Protein AF-A0A2L0PQ71-F1 (afdb_monomer_lite)

Radius of gyration: 24.77 Å; chains: 1; bounding box: 60×59×56 Å

Secondary structure (DSSP, 8-state):
----HHHHHHHHHHHTT--HHHHHHHTT--HHHHHHHHHHHHH-HHHHHHHHHHHHHHHHHT-------S-----HHHHHHHHS-----TT--TTTTS-TTSHHHHHHHHHH-TTS-HHHHHHHHHHHHHHHS--TTSS-TTHHHHHHHHHHHHHH-HHHHHHHHHTT-

pLDDT: mean 73.12, std 18.39, range [34.84, 95.75]

Sequence (169 aa):
MEINEKHHIFAKAKAGGASSKDAALAAGYTESSARQQGSRLALHAEIKALIEHYQQQKVVAQSPSKILPPPTGHDIDAVQQRFDDEGGVSGSSPLDDINATDPLDWLLGVMLCKGLDEGMRVDAAKAALPYKHAKLGAQGKKEGKEELAKQISRQGGLSERMKALKQIK

Structure (mmCIF, N/CA/C/O backbone):
data_AF-A0A2L0PQ71-F1
#
_entry.id   AF-A0A2L0PQ71-F1
#
loop_
_atom_site.group_PDB
_atom_site.id
_atom_site.type_symbol
_atom_site.label_atom_id
_atom_site.label_alt_id
_atom_site.label_comp_id
_atom_site.label_asym_id
_atom_site.label_entity_id
_atom_site.label_seq_id
_atom_site.pdbx_PDB_ins_code
_atom_site.Cartn_x
_atom_site.Cartn_y
_atom_site.Cartn_z
_atom_site.occupancy
_atom_site.B_iso_or_equiv
_atom_site.auth_seq_id
_atom_site.auth_comp_id
_atom_site.auth_asym_id
_atom_site.auth_atom_id
_atom_site.pdbx_PDB_model_num
ATOM 1 N N . MET A 1 1 ? -18.125 18.996 -10.062 1.00 59.88 1 MET A N 1
ATOM 2 C CA . MET A 1 1 ? -17.076 20.045 -10.138 1.00 59.88 1 MET A CA 1
ATOM 3 C C . MET A 1 1 ? -15.994 19.459 -11.025 1.00 59.88 1 MET A C 1
ATOM 5 O O . MET A 1 1 ? -15.890 18.245 -11.081 1.00 59.88 1 MET A O 1
ATOM 9 N N . GLU A 1 2 ? -15.221 20.246 -11.764 1.00 77.00 2 GLU A N 1
ATOM 10 C CA . GLU A 1 2 ? -14.126 19.629 -12.519 1.00 77.00 2 GLU A CA 1
ATOM 11 C C . GLU A 1 2 ? -12.990 19.256 -11.556 1.00 77.00 2 GLU A C 1
ATOM 13 O O . GLU A 1 2 ? -12.580 20.073 -10.724 1.00 77.00 2 GLU A O 1
ATOM 18 N N . ILE A 1 3 ? -12.531 18.002 -11.606 1.00 84.06 3 ILE A N 1
ATOM 19 C CA . ILE A 1 3 ? -11.440 17.525 -10.752 1.00 84.06 3 ILE A CA 1
ATOM 20 C C . ILE A 1 3 ? -10.152 18.202 -11.229 1.00 84.06 3 ILE A C 1
ATOM 22 O O . ILE A 1 3 ? -9.699 17.980 -12.345 1.00 84.06 3 ILE A O 1
ATOM 26 N N . ASN A 1 4 ? -9.567 19.038 -10.373 1.00 91.62 4 ASN A N 1
ATOM 27 C CA . ASN A 1 4 ? -8.325 19.754 -10.641 1.00 91.62 4 ASN A CA 1
ATOM 28 C C . ASN A 1 4 ? -7.154 19.156 -9.846 1.00 91.62 4 ASN A C 1
ATOM 30 O O . ASN A 1 4 ? -7.331 18.361 -8.920 1.00 91.62 4 ASN A O 1
ATOM 34 N N . GLU A 1 5 ? -5.939 19.592 -10.173 1.00 90.81 5 GLU A N 1
ATOM 35 C CA . GLU A 1 5 ? -4.705 19.139 -9.522 1.00 90.81 5 GLU A CA 1
ATOM 36 C C . GLU A 1 5 ? -4.727 19.339 -7.994 1.00 90.81 5 GLU A C 1
ATOM 38 O O . GLU A 1 5 ? -4.304 18.469 -7.230 1.00 90.81 5 GLU A O 1
ATOM 43 N N . LYS A 1 6 ? -5.322 20.440 -7.517 1.00 92.06 6 LYS A N 1
ATOM 44 C CA . LYS A 1 6 ? -5.458 20.724 -6.079 1.00 92.06 6 LYS A CA 1
ATOM 45 C C . LYS A 1 6 ? -6.351 19.701 -5.373 1.00 92.06 6 LYS A C 1
ATOM 47 O O . LYS A 1 6 ? -6.061 19.323 -4.238 1.00 92.06 6 LYS A O 1
ATOM 52 N N . HIS A 1 7 ? -7.409 19.218 -6.026 1.00 92.94 7 HIS A N 1
ATOM 53 C CA . HIS A 1 7 ? -8.270 18.156 -5.501 1.00 92.94 7 HIS A CA 1
ATOM 54 C C . HIS A 1 7 ? -7.533 16.819 -5.414 1.00 92.94 7 HIS A C 1
ATOM 56 O O . HIS A 1 7 ? -7.688 16.123 -4.410 1.00 92.94 7 HIS A O 1
ATOM 62 N N . HIS A 1 8 ? -6.674 16.499 -6.387 1.00 92.94 8 HIS A N 1
ATOM 63 C CA . HIS A 1 8 ? -5.803 15.321 -6.320 1.00 92.94 8 HIS A CA 1
ATOM 64 C C . HIS A 1 8 ? -4.820 15.393 -5.149 1.00 92.94 8 HIS A C 1
ATOM 66 O O . HIS A 1 8 ? -4.723 14.440 -4.375 1.00 92.94 8 HIS A O 1
ATOM 72 N N . ILE A 1 9 ? -4.141 16.528 -4.959 1.00 94.62 9 ILE A N 1
ATOM 73 C CA . ILE A 1 9 ? -3.195 16.715 -3.847 1.00 94.62 9 ILE A CA 1
ATOM 74 C C . ILE A 1 9 ? -3.918 16.634 -2.496 1.00 94.62 9 ILE A C 1
ATOM 76 O O . ILE A 1 9 ? -3.469 15.923 -1.593 1.00 94.62 9 ILE A O 1
ATOM 80 N N . PHE A 1 10 ? -5.072 17.296 -2.371 1.00 94.81 10 PHE A N 1
ATOM 81 C CA . PHE A 1 10 ? -5.907 17.231 -1.172 1.00 94.81 10 PHE A CA 1
ATOM 82 C C . PHE A 1 10 ? -6.339 15.792 -0.865 1.00 94.81 10 PHE A C 1
ATOM 84 O O . PHE A 1 10 ? -6.217 15.335 0.274 1.00 94.81 10 PHE A O 1
ATOM 91 N N . ALA A 1 11 ? -6.814 15.063 -1.878 1.00 94.44 11 ALA A N 1
ATOM 92 C CA . ALA A 1 11 ? -7.271 13.689 -1.729 1.00 94.44 11 ALA A CA 1
ATOM 93 C C . ALA A 1 11 ? -6.125 12.735 -1.359 1.00 94.44 11 ALA A C 1
ATOM 95 O O . ALA A 1 11 ? -6.287 11.921 -0.450 1.00 94.44 11 ALA A O 1
ATOM 96 N N . LYS A 1 12 ? -4.946 12.887 -1.976 1.00 93.44 12 LYS A N 1
ATOM 97 C CA . LYS A 1 12 ? -3.731 12.126 -1.643 1.00 93.44 12 LYS A CA 1
ATOM 98 C C . LYS A 1 12 ? -3.292 12.372 -0.198 1.00 93.44 12 LYS A C 1
ATOM 100 O O . LYS A 1 12 ? -3.037 11.420 0.537 1.00 93.44 12 LYS A O 1
ATOM 105 N N . ALA A 1 13 ? -3.270 13.631 0.244 1.00 94.12 13 ALA A N 1
ATOM 106 C CA . ALA A 1 13 ? -2.957 13.981 1.630 1.00 94.12 13 ALA A CA 1
ATOM 107 C C . ALA A 1 13 ? -3.988 13.393 2.613 1.00 94.12 13 ALA A C 1
ATOM 109 O O . ALA A 1 13 ? -3.625 12.869 3.669 1.00 94.12 13 ALA A O 1
ATOM 110 N N . LYS A 1 14 ? -5.274 13.404 2.241 1.00 94.00 14 LYS A N 1
ATOM 111 C CA . LYS A 1 14 ? -6.356 12.796 3.025 1.00 94.00 14 LYS A CA 1
ATOM 112 C C . LYS A 1 14 ? -6.265 11.277 3.118 1.00 94.00 14 LYS A C 1
ATOM 114 O O . LYS A 1 14 ? -6.431 10.738 4.209 1.00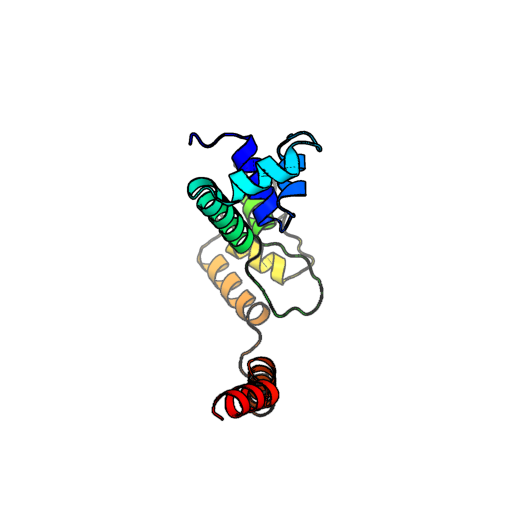 94.00 14 LYS A O 1
ATOM 119 N N . ALA A 1 15 ? -5.954 10.593 2.021 1.00 91.56 15 ALA A N 1
ATOM 120 C CA . ALA A 1 15 ? -5.662 9.159 2.019 1.00 91.56 15 ALA A CA 1
ATOM 121 C C . ALA A 1 15 ? -4.402 8.824 2.845 1.00 91.56 15 ALA A C 1
ATOM 123 O O . ALA A 1 15 ? -4.293 7.753 3.445 1.00 91.56 15 ALA A O 1
ATOM 124 N N . GLY A 1 16 ? -3.472 9.778 2.946 1.00 86.50 16 GLY A N 1
ATOM 125 C CA . GLY A 1 16 ? -2.321 9.743 3.846 1.00 86.50 16 GLY A CA 1
ATOM 126 C C . GLY A 1 16 ? -2.662 9.837 5.339 1.00 86.50 16 GLY A C 1
ATOM 127 O O . GLY A 1 16 ? -1.807 9.507 6.154 1.00 86.50 16 GLY A O 1
ATOM 128 N N . GLY A 1 17 ? -3.891 10.227 5.702 1.00 89.56 17 GLY A N 1
ATOM 129 C CA . GLY A 1 17 ? -4.327 10.424 7.089 1.00 89.56 17 GLY A CA 1
ATOM 130 C C . GLY A 1 17 ? -4.211 11.868 7.595 1.00 89.56 17 GLY A C 1
ATOM 131 O O . GLY A 1 17 ? -4.430 12.113 8.779 1.00 89.56 17 GLY A O 1
ATOM 132 N N . ALA A 1 18 ? -3.893 12.836 6.728 1.00 90.94 18 ALA A N 1
ATOM 133 C CA . ALA A 1 18 ? -3.781 14.236 7.127 1.00 90.94 18 ALA A CA 1
ATOM 134 C C . ALA A 1 18 ? -5.136 14.851 7.537 1.00 90.94 18 ALA A C 1
ATOM 136 O O . ALA A 1 18 ? -6.223 14.477 7.062 1.00 90.94 18 ALA A O 1
ATOM 137 N N . SER A 1 19 ? -5.079 15.861 8.410 1.00 93.44 19 SER A N 1
ATOM 138 C CA . SER A 1 19 ? -6.262 16.639 8.777 1.00 93.44 19 SER A CA 1
ATOM 139 C C . SER A 1 19 ? -6.793 17.422 7.568 1.00 93.44 19 SER A C 1
ATOM 141 O O . SER A 1 19 ? -6.076 17.675 6.602 1.00 93.44 19 SER A O 1
ATOM 143 N N . SER A 1 20 ? -8.070 17.822 7.580 1.00 92.38 20 SER A N 1
ATOM 144 C CA . SER A 1 20 ? -8.636 18.582 6.449 1.00 92.38 20 SER A CA 1
ATOM 145 C C . SER A 1 20 ? -7.974 19.953 6.273 1.00 92.38 20 SER A C 1
ATOM 147 O O . SER A 1 20 ? -7.925 20.448 5.152 1.00 92.38 20 SER A O 1
ATOM 149 N N . LYS A 1 21 ? -7.446 20.551 7.355 1.00 95.75 21 LYS A N 1
ATOM 150 C CA . LYS A 1 21 ? -6.673 21.802 7.286 1.00 95.75 21 LYS A CA 1
ATOM 151 C C . LYS A 1 21 ? -5.329 21.546 6.601 1.00 95.75 21 LYS A C 1
ATOM 153 O O . LYS A 1 21 ? -4.995 22.249 5.656 1.00 95.75 21 LYS A O 1
ATOM 158 N N . ASP A 1 22 ? -4.606 20.519 7.036 1.00 93.81 22 ASP A N 1
ATOM 159 C CA . ASP A 1 22 ? -3.253 20.239 6.540 1.00 93.81 22 ASP A CA 1
ATOM 160 C C . ASP A 1 22 ? -3.270 19.737 5.095 1.00 93.81 22 ASP A C 1
ATOM 162 O O . ASP A 1 22 ? -2.430 20.126 4.291 1.00 93.81 22 ASP A O 1
ATOM 166 N N . ALA A 1 23 ? -4.286 18.956 4.721 1.00 95.69 23 ALA A N 1
ATOM 167 C CA . ALA A 1 23 ? -4.497 18.548 3.336 1.00 95.69 23 ALA A CA 1
ATOM 168 C C . ALA A 1 23 ? -4.767 19.747 2.408 1.00 95.69 23 ALA A C 1
ATOM 170 O O . ALA A 1 23 ? -4.327 19.751 1.260 1.00 95.69 23 ALA A O 1
ATOM 171 N N . ALA A 1 24 ? -5.464 20.782 2.892 1.00 95.12 24 ALA A N 1
ATOM 172 C CA . ALA A 1 24 ? -5.688 22.005 2.122 1.00 95.12 24 ALA A CA 1
ATOM 173 C C . ALA A 1 24 ? -4.414 22.863 2.025 1.00 95.12 24 ALA A C 1
ATOM 175 O O . ALA A 1 24 ? -4.131 23.413 0.964 1.00 95.12 24 ALA A O 1
ATOM 176 N N . LEU A 1 25 ? -3.606 22.926 3.086 1.00 95.19 25 LEU A N 1
ATOM 177 C CA . LEU A 1 25 ? -2.287 23.565 3.035 1.00 95.19 25 LEU A CA 1
ATOM 178 C C . LEU A 1 25 ? -1.372 22.877 2.011 1.00 95.19 25 LEU A C 1
ATOM 180 O O . LEU A 1 25 ? -0.760 23.551 1.188 1.00 95.19 25 LEU A O 1
ATOM 184 N N . ALA A 1 26 ? -1.347 21.541 2.004 1.00 92.50 26 ALA A N 1
ATOM 185 C CA . ALA A 1 26 ? -0.583 20.755 1.035 1.00 92.50 26 ALA A CA 1
ATOM 186 C C . ALA A 1 26 ? -1.040 21.001 -0.414 1.00 92.50 26 ALA A C 1
ATOM 188 O O . ALA A 1 26 ? -0.217 21.038 -1.321 1.00 92.50 26 ALA A O 1
ATOM 189 N N . ALA A 1 27 ? -2.339 21.226 -0.629 1.00 93.31 27 ALA A N 1
ATOM 190 C CA . ALA A 1 27 ? -2.904 21.591 -1.930 1.00 93.31 27 ALA A CA 1
ATOM 191 C C . ALA A 1 27 ? -2.667 23.068 -2.330 1.00 93.31 27 ALA A C 1
ATOM 193 O O . ALA A 1 27 ? -3.166 23.514 -3.366 1.00 93.31 27 ALA A O 1
ATOM 194 N N . GLY A 1 28 ? -1.930 23.839 -1.521 1.00 93.25 28 GLY A N 1
ATOM 195 C CA . GLY A 1 28 ? -1.557 25.224 -1.811 1.00 93.25 28 GLY A CA 1
ATOM 196 C C . GLY A 1 28 ? -2.621 26.265 -1.453 1.00 93.25 28 GLY A C 1
ATOM 197 O O . GLY A 1 28 ? -2.586 27.379 -1.979 1.00 93.25 28 GLY A O 1
ATOM 198 N N . TYR A 1 29 ? -3.589 25.935 -0.591 1.00 92.81 29 TYR A N 1
ATOM 199 C CA . TYR A 1 29 ? -4.490 26.940 -0.020 1.00 92.81 29 TYR A CA 1
ATOM 200 C C . TYR A 1 29 ? -3.786 27.716 1.100 1.00 92.81 29 TYR A C 1
ATOM 202 O O . TYR A 1 29 ? -3.007 27.159 1.870 1.00 92.81 29 TYR A O 1
ATOM 210 N N . THR A 1 30 ? -4.080 29.011 1.213 1.00 94.50 30 THR A N 1
ATOM 211 C CA . THR A 1 30 ? -3.509 29.870 2.260 1.00 94.50 30 THR A CA 1
ATOM 212 C C . THR A 1 30 ? -3.971 29.433 3.646 1.00 94.50 30 THR A C 1
ATOM 214 O O . THR A 1 30 ? -5.087 28.939 3.808 1.00 94.50 30 THR A O 1
ATOM 217 N N . GLU A 1 31 ? -3.161 29.664 4.680 1.00 93.31 31 GLU A N 1
ATOM 218 C CA . GLU A 1 31 ? -3.492 29.194 6.029 1.00 93.31 31 GLU A CA 1
ATOM 219 C C . GLU A 1 31 ? -4.823 29.742 6.564 1.00 93.31 31 GLU A C 1
ATOM 221 O O . GLU A 1 31 ? -5.595 29.006 7.189 1.00 93.31 31 GLU A O 1
ATOM 226 N N . SER A 1 32 ? -5.128 31.004 6.257 1.00 93.00 32 SER A N 1
ATOM 227 C CA . SER A 1 32 ? -6.379 31.654 6.649 1.00 93.00 32 SER A CA 1
ATOM 228 C C . SER A 1 32 ? -7.615 31.001 6.019 1.00 93.00 32 SER A C 1
ATOM 230 O O . SER A 1 32 ? -8.673 30.960 6.645 1.00 93.00 32 SER A O 1
ATOM 232 N N . SER A 1 33 ? -7.489 30.445 4.809 1.00 91.44 33 SER A N 1
ATOM 233 C CA . SER A 1 33 ? -8.598 29.835 4.064 1.00 91.44 33 SER A CA 1
ATOM 234 C C . SER A 1 33 ? -8.630 28.304 4.139 1.00 91.44 33 SER A C 1
ATOM 236 O O . SER A 1 33 ? -9.685 27.700 3.922 1.00 91.44 33 SER A O 1
ATOM 238 N N . ALA A 1 34 ? -7.518 27.667 4.519 1.00 92.44 34 ALA A N 1
ATOM 239 C CA . ALA A 1 34 ? -7.333 26.218 4.505 1.00 92.44 34 ALA A CA 1
ATOM 240 C C . ALA A 1 34 ? -8.389 25.458 5.322 1.00 92.44 34 ALA A C 1
ATOM 242 O O . ALA A 1 34 ? -8.892 24.430 4.874 1.00 92.44 34 ALA A O 1
ATOM 243 N N . ARG A 1 35 ? -8.796 25.972 6.493 1.00 92.88 35 ARG A N 1
ATOM 244 C CA . ARG A 1 35 ? -9.850 25.331 7.307 1.00 92.88 35 ARG A CA 1
ATOM 245 C C . ARG A 1 35 ? -11.203 25.312 6.599 1.00 92.88 35 ARG A C 1
ATOM 247 O O . ARG A 1 35 ? -11.868 24.278 6.576 1.00 92.88 35 ARG A O 1
ATOM 254 N N . GLN A 1 36 ? -11.621 26.447 6.040 1.00 94.38 36 GLN A N 1
ATOM 255 C CA . GLN A 1 36 ? -12.941 26.570 5.422 1.00 94.38 36 GLN A CA 1
ATOM 256 C C . GLN A 1 36 ? -12.992 25.839 4.076 1.00 94.38 36 GLN A C 1
ATOM 258 O O . GLN A 1 36 ? -13.963 25.134 3.800 1.00 94.38 36 GLN A O 1
ATOM 263 N N . GLN A 1 37 ? -11.932 25.959 3.271 1.00 92.75 37 GLN A N 1
ATOM 264 C CA . GLN A 1 37 ? -11.808 25.244 2.002 1.00 92.75 37 GLN A CA 1
ATOM 265 C C . GLN A 1 37 ? -11.699 23.737 2.231 1.00 92.75 37 GLN A C 1
ATOM 267 O O . GLN A 1 37 ? -12.478 22.987 1.657 1.00 92.75 37 GLN A O 1
ATOM 272 N N . GLY A 1 38 ? -10.849 23.281 3.153 1.00 92.69 38 GLY A N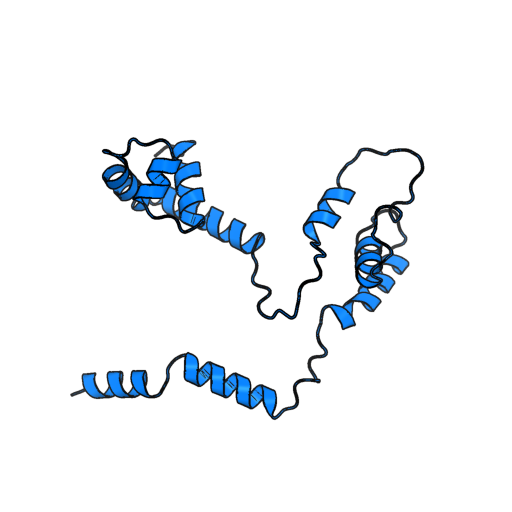 1
ATOM 273 C CA . GLY A 1 38 ? -10.725 21.858 3.476 1.00 92.69 38 GLY A CA 1
ATOM 274 C C . GLY A 1 38 ? -12.034 21.222 3.956 1.00 92.69 38 GLY A C 1
ATOM 275 O O . GLY A 1 38 ? -12.314 20.074 3.618 1.00 92.69 38 GLY A O 1
ATOM 276 N N . SER A 1 39 ? -12.867 21.964 4.696 1.00 93.38 39 SER A N 1
ATOM 277 C CA . SER A 1 39 ? -14.204 21.502 5.097 1.00 93.38 39 SER A CA 1
ATOM 278 C C . SER A 1 39 ? -15.150 21.358 3.900 1.00 93.38 39 SER A C 1
ATOM 280 O O . SER A 1 39 ? -15.787 20.319 3.741 1.00 93.38 39 SER A O 1
ATOM 282 N N . ARG A 1 40 ? -15.189 22.356 3.004 1.00 92.81 40 ARG A N 1
ATOM 283 C CA . ARG A 1 40 ? -15.993 22.301 1.770 1.00 92.81 40 ARG A CA 1
ATOM 284 C C . ARG A 1 40 ? -15.567 21.141 0.868 1.00 92.81 40 ARG A C 1
ATOM 286 O O . ARG A 1 40 ? -16.408 20.347 0.459 1.00 92.81 40 ARG A O 1
ATOM 293 N N . LEU A 1 41 ? -14.261 20.992 0.641 1.00 91.50 41 LEU A N 1
ATOM 294 C CA . LEU A 1 41 ? -13.683 19.932 -0.189 1.00 91.50 41 LEU A CA 1
ATOM 295 C C . LEU A 1 41 ? -13.987 18.531 0.346 1.00 91.50 41 LEU A C 1
ATOM 297 O O . LEU A 1 41 ? -14.313 17.637 -0.428 1.00 91.50 41 LEU A O 1
ATOM 301 N N . ALA A 1 42 ? -13.959 18.341 1.665 1.00 89.75 42 ALA A N 1
ATOM 302 C CA . ALA A 1 42 ? -14.255 17.049 2.279 1.00 89.75 42 ALA A CA 1
ATOM 303 C C . ALA A 1 42 ? -15.724 16.606 2.127 1.00 89.75 42 ALA A C 1
ATOM 305 O O . ALA A 1 42 ? -16.023 15.420 2.281 1.00 89.75 42 ALA A O 1
ATOM 306 N N . LEU A 1 43 ? -16.652 17.528 1.851 1.00 92.06 43 LEU A N 1
ATOM 307 C CA . LEU A 1 43 ? -18.075 17.214 1.706 1.00 92.06 43 LEU A CA 1
ATOM 308 C C . LEU A 1 43 ? -18.451 16.780 0.284 1.00 92.06 43 LEU A C 1
ATOM 310 O O . LEU A 1 43 ? -19.426 16.044 0.127 1.00 92.06 43 LEU A O 1
ATOM 314 N N . HIS A 1 44 ? -17.685 17.186 -0.732 1.00 92.12 44 HIS A N 1
ATOM 315 C CA . HIS A 1 44 ? -17.983 16.877 -2.130 1.00 92.12 44 HIS A CA 1
ATOM 316 C C . HIS A 1 44 ? -17.821 15.381 -2.446 1.00 92.12 44 HIS A C 1
ATOM 318 O O . HIS A 1 44 ? -16.821 14.758 -2.090 1.00 92.12 44 HIS A O 1
ATOM 324 N N . ALA A 1 45 ? -18.808 14.809 -3.145 1.00 91.81 45 ALA A N 1
ATOM 325 C CA . ALA A 1 45 ? -18.861 13.377 -3.454 1.00 91.81 45 ALA A CA 1
ATOM 326 C C . ALA A 1 45 ? -17.706 12.913 -4.360 1.00 91.81 45 ALA A C 1
ATOM 328 O O . ALA A 1 45 ? -17.091 11.888 -4.083 1.00 91.81 45 ALA A O 1
ATOM 329 N N . GLU A 1 46 ? -17.351 13.700 -5.378 1.00 91.25 46 GLU A N 1
ATOM 330 C CA . GLU A 1 46 ? -16.237 13.404 -6.294 1.00 91.25 46 GLU A CA 1
ATOM 331 C C . GLU A 1 46 ? -14.890 13.326 -5.551 1.00 91.25 46 GLU A C 1
ATOM 333 O O . GLU A 1 46 ? -14.078 12.441 -5.803 1.00 91.25 46 GLU A O 1
ATOM 338 N N . ILE A 1 47 ? -14.671 14.206 -4.567 1.00 91.94 47 ILE A N 1
ATOM 339 C CA . ILE A 1 47 ? -13.436 14.235 -3.768 1.00 91.94 47 ILE A CA 1
ATOM 340 C C . ILE A 1 47 ? -13.390 13.053 -2.796 1.00 91.94 47 ILE A C 1
ATOM 342 O O . ILE A 1 47 ? -12.323 12.480 -2.587 1.00 91.94 47 ILE A O 1
ATOM 346 N N . LYS A 1 48 ? -14.531 12.640 -2.230 1.00 93.50 48 LYS A N 1
ATOM 347 C CA . LYS A 1 48 ? -14.611 11.418 -1.412 1.00 93.50 48 LYS A CA 1
ATOM 348 C C . LYS A 1 48 ? -14.269 10.171 -2.225 1.00 93.50 48 LYS A C 1
ATOM 350 O O . LYS A 1 48 ? -13.455 9.381 -1.760 1.00 93.50 48 LYS A O 1
ATOM 355 N N . ALA A 1 49 ? -14.819 10.045 -3.434 1.00 93.06 49 ALA A N 1
ATOM 356 C CA . ALA A 1 49 ? -14.493 8.944 -4.341 1.00 93.06 49 ALA A CA 1
ATOM 357 C C . ALA A 1 49 ? -12.997 8.933 -4.698 1.00 93.06 49 ALA A C 1
ATOM 359 O O . ALA A 1 49 ? -12.359 7.884 -4.717 1.00 93.06 49 ALA A O 1
ATOM 360 N N . LEU A 1 50 ? -12.400 10.111 -4.896 1.00 91.56 50 LEU A N 1
ATOM 361 C CA . LEU A 1 50 ? -10.971 10.237 -5.163 1.00 91.56 50 LEU A CA 1
ATOM 362 C C . LEU A 1 50 ? -10.103 9.849 -3.953 1.00 91.56 50 LEU A C 1
ATOM 364 O O . LEU A 1 50 ? -9.089 9.173 -4.113 1.00 91.56 50 LEU A O 1
ATOM 368 N N . ILE A 1 51 ? -10.502 10.243 -2.738 1.00 92.50 51 ILE A N 1
ATOM 369 C CA . ILE A 1 51 ? -9.842 9.817 -1.493 1.00 92.50 51 ILE A CA 1
ATOM 370 C C . ILE A 1 51 ? -9.915 8.299 -1.355 1.00 92.50 51 ILE A C 1
ATOM 372 O O . ILE A 1 51 ? -8.909 7.682 -1.019 1.00 92.50 51 ILE A O 1
ATOM 376 N N . GLU A 1 52 ? -11.076 7.702 -1.618 1.00 91.81 52 GLU A N 1
ATOM 377 C CA . GLU A 1 52 ? -11.269 6.255 -1.559 1.00 91.81 52 GLU A CA 1
ATOM 378 C C . GLU A 1 52 ? -10.381 5.531 -2.573 1.00 91.81 52 GLU A C 1
ATOM 380 O O . GLU A 1 52 ? -9.679 4.599 -2.196 1.00 91.81 52 GLU A O 1
ATOM 385 N N . HIS A 1 53 ? -10.308 6.016 -3.812 1.00 89.19 53 HIS A N 1
ATOM 386 C CA . HIS A 1 53 ? -9.401 5.474 -4.821 1.00 89.19 53 HIS A CA 1
ATOM 387 C C . HIS A 1 53 ? -7.930 5.544 -4.377 1.00 89.19 53 HIS A C 1
ATOM 389 O O . HIS A 1 53 ? -7.215 4.548 -4.461 1.00 89.19 53 HIS A O 1
ATOM 395 N N . TYR A 1 54 ? -7.475 6.672 -3.820 1.00 89.56 54 TYR A N 1
ATOM 396 C CA . TYR A 1 54 ? -6.115 6.773 -3.276 1.00 89.56 54 TYR A CA 1
ATOM 397 C C . TYR A 1 54 ? -5.896 5.912 -2.029 1.00 89.56 54 TYR A C 1
ATOM 399 O O . TYR A 1 54 ? -4.790 5.415 -1.825 1.00 89.56 54 TYR A O 1
ATOM 407 N N . GLN A 1 55 ? -6.915 5.715 -1.191 1.00 87.06 55 GLN A N 1
ATOM 408 C CA . GLN A 1 55 ? -6.830 4.790 -0.065 1.00 87.06 55 GLN A CA 1
ATOM 409 C C . GLN A 1 55 ? -6.730 3.349 -0.551 1.00 87.06 55 GLN A C 1
ATOM 411 O O . GLN A 1 55 ? -5.856 2.639 -0.076 1.00 87.06 55 GLN A O 1
ATOM 416 N N . GLN A 1 56 ? -7.542 2.936 -1.524 1.00 80.94 56 GLN A N 1
ATOM 417 C CA . GLN A 1 56 ? -7.487 1.605 -2.129 1.00 80.94 56 GLN A CA 1
ATOM 418 C C . GLN A 1 56 ? -6.146 1.364 -2.825 1.00 80.94 56 GLN A C 1
ATOM 420 O O . GLN A 1 56 ? -5.532 0.333 -2.584 1.00 80.94 56 GLN A O 1
ATOM 425 N N . GLN A 1 57 ? -5.624 2.331 -3.587 1.00 76.06 57 GLN A N 1
ATOM 426 C CA . GLN A 1 57 ? -4.267 2.252 -4.144 1.00 76.06 57 GLN A CA 1
ATOM 427 C C . GLN A 1 57 ? -3.202 2.152 -3.052 1.00 76.06 57 GLN A C 1
ATOM 429 O O . GLN A 1 57 ? -2.269 1.363 -3.172 1.00 76.06 57 GLN A O 1
ATOM 434 N N . LYS A 1 58 ? -3.352 2.903 -1.954 1.00 69.81 58 LYS A N 1
ATOM 435 C CA . LYS A 1 58 ? -2.475 2.771 -0.791 1.00 69.81 58 LYS A CA 1
ATOM 436 C C . LYS A 1 58 ? -2.626 1.403 -0.134 1.00 69.81 58 LYS A C 1
ATOM 438 O O . LYS A 1 58 ? -1.630 0.908 0.345 1.00 69.81 58 LYS A O 1
ATOM 443 N N . VAL A 1 59 ? -3.799 0.769 -0.134 1.00 57.31 59 VAL A N 1
ATOM 444 C CA . VAL A 1 59 ? -3.982 -0.607 0.364 1.00 57.31 59 VAL A CA 1
ATOM 445 C C . VAL A 1 59 ? -3.447 -1.634 -0.633 1.00 57.31 59 VAL A C 1
ATOM 447 O O . VAL A 1 59 ? -3.016 -2.688 -0.211 1.00 57.31 59 VAL A O 1
ATOM 450 N N . VAL A 1 60 ? -3.389 -1.365 -1.935 1.00 55.22 60 VAL A N 1
ATOM 451 C CA . VAL A 1 60 ? -2.676 -2.248 -2.877 1.00 55.22 60 VAL A CA 1
ATOM 452 C C . VAL A 1 60 ? -1.161 -2.117 -2.679 1.00 55.22 60 VAL A C 1
ATOM 454 O O . VAL A 1 60 ? -0.473 -3.126 -2.617 1.00 55.22 60 VAL A O 1
ATOM 457 N N . ALA A 1 61 ? -0.661 -0.902 -2.426 1.00 49.34 61 ALA A N 1
ATOM 458 C CA . ALA A 1 61 ? 0.733 -0.649 -2.046 1.00 49.34 61 ALA A CA 1
ATOM 459 C C . ALA A 1 61 ? 1.065 -0.986 -0.570 1.00 49.34 61 ALA A C 1
ATOM 461 O O . ALA A 1 61 ? 2.228 -1.019 -0.184 1.00 49.34 61 ALA A O 1
ATOM 462 N N . GLN A 1 62 ? 0.057 -1.183 0.285 1.00 41.84 62 GLN A N 1
ATOM 463 C CA . GLN A 1 62 ? 0.170 -1.457 1.729 1.00 41.84 62 GLN A CA 1
ATOM 464 C C . GLN A 1 62 ? -0.823 -2.544 2.150 1.00 41.84 62 GLN A C 1
ATOM 466 O O . GLN A 1 62 ? -1.459 -2.450 3.206 1.00 41.84 62 GLN A O 1
ATOM 471 N N . SER A 1 63 ? -0.994 -3.574 1.319 1.00 34.84 63 SER A N 1
ATOM 472 C CA . SER A 1 63 ? -1.856 -4.699 1.674 1.00 34.84 63 SER A CA 1
ATOM 473 C C . SER A 1 63 ? -1.280 -5.338 2.934 1.00 34.84 63 SER A C 1
ATOM 475 O O . SER A 1 63 ? -0.064 -5.515 3.038 1.00 34.84 63 SER A O 1
ATOM 477 N N . PRO A 1 64 ? -2.117 -5.624 3.941 1.00 42.53 64 PRO A N 1
ATOM 478 C CA . PRO A 1 64 ? -1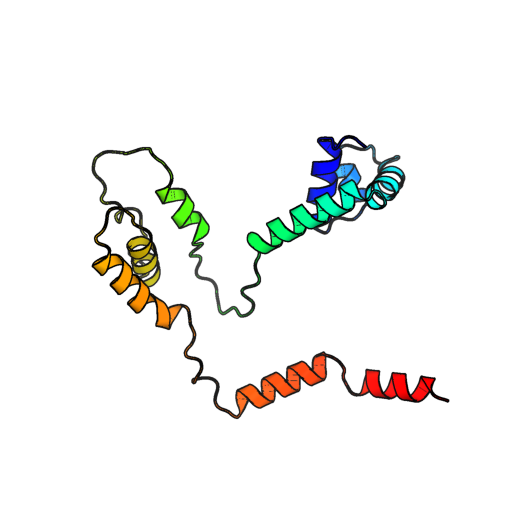.644 -5.957 5.267 1.00 42.53 64 PRO A CA 1
ATOM 479 C C . PRO A 1 64 ? -1.118 -7.392 5.294 1.00 42.53 64 PRO A C 1
ATOM 481 O O . PRO A 1 64 ? -1.831 -8.326 5.656 1.00 42.53 64 PRO A O 1
ATOM 484 N N . SER A 1 65 ? 0.180 -7.548 5.048 1.00 36.25 65 SER A N 1
ATOM 485 C CA . SER A 1 65 ? 0.982 -8.566 5.725 1.00 36.25 65 SER A CA 1
ATOM 486 C C . SER A 1 65 ? 1.005 -8.240 7.219 1.00 36.25 65 SER A C 1
ATOM 488 O O . SER A 1 65 ? 1.971 -7.700 7.753 1.00 36.25 65 SER A O 1
ATOM 490 N N . LYS A 1 66 ? -0.088 -8.537 7.929 1.00 43.06 66 LYS A N 1
ATOM 491 C CA . LYS A 1 66 ? -0.060 -8.646 9.386 1.00 43.06 66 LYS A CA 1
ATOM 492 C C . LYS A 1 66 ? 0.121 -10.113 9.741 1.00 43.06 66 LYS A C 1
ATOM 494 O O . LYS A 1 66 ? -0.855 -10.826 9.916 1.00 43.06 66 LYS A O 1
ATOM 499 N N . ILE A 1 67 ? 1.379 -10.531 9.803 1.00 37.75 67 ILE A N 1
ATOM 500 C CA . ILE A 1 67 ? 2.093 -10.953 11.017 1.00 37.75 67 ILE A CA 1
ATOM 501 C C . ILE A 1 67 ? 3.570 -10.978 10.604 1.00 37.75 67 ILE A C 1
ATOM 503 O O . ILE A 1 67 ? 3.985 -11.810 9.805 1.00 37.75 67 ILE A O 1
ATOM 507 N N . LEU A 1 68 ? 4.341 -10.023 11.119 1.00 45.50 68 LEU A N 1
ATOM 508 C CA . LEU A 1 68 ? 5.795 -10.008 10.994 1.00 45.50 68 LEU A CA 1
ATOM 509 C C . LEU A 1 68 ? 6.394 -10.934 12.065 1.00 45.50 68 LEU A C 1
ATOM 511 O O . LEU A 1 68 ? 5.933 -10.918 13.211 1.00 45.50 68 LEU A O 1
ATOM 515 N N . PRO A 1 69 ? 7.464 -11.663 11.725 1.00 41.62 69 PRO A N 1
ATOM 516 C CA . PRO A 1 69 ? 8.721 -11.448 12.438 1.00 41.62 69 PRO A CA 1
ATOM 517 C C . PRO A 1 69 ? 9.869 -11.151 11.440 1.00 41.62 69 PRO A C 1
ATOM 519 O O . PRO A 1 69 ? 9.652 -11.200 10.234 1.00 41.62 69 PRO A O 1
ATOM 522 N N . PRO A 1 70 ? 11.068 -10.817 11.947 1.00 44.00 70 PRO A N 1
ATOM 523 C CA . PRO A 1 70 ? 11.790 -9.538 11.841 1.00 44.00 70 PRO A CA 1
ATOM 524 C C . PRO A 1 70 ? 12.418 -9.259 10.437 1.00 44.00 70 PRO A C 1
ATOM 526 O O . PRO A 1 70 ? 12.251 -10.058 9.523 1.00 44.00 70 PRO A O 1
ATOM 529 N N . PRO A 1 71 ? 13.086 -8.107 10.202 1.00 52.78 71 PRO A N 1
ATOM 530 C CA . PRO A 1 71 ? 13.217 -7.518 8.874 1.00 52.78 71 PRO A CA 1
ATOM 531 C C . PRO A 1 71 ? 14.246 -8.257 8.015 1.00 52.78 71 PRO A C 1
ATOM 533 O O . PRO A 1 71 ? 15.416 -8.357 8.369 1.00 52.78 71 PRO A O 1
ATOM 536 N N . THR A 1 72 ? 13.823 -8.709 6.843 1.00 42.31 72 THR A N 1
ATOM 537 C CA . THR A 1 72 ? 14.713 -8.970 5.708 1.00 42.31 72 THR A CA 1
ATOM 538 C C . THR A 1 72 ? 13.988 -8.443 4.484 1.00 42.31 72 THR A C 1
ATOM 540 O O . THR A 1 72 ? 12.965 -8.980 4.068 1.00 42.31 72 THR A O 1
ATOM 543 N N . GLY A 1 73 ? 14.435 -7.277 4.018 1.00 42.53 73 GLY A N 1
ATOM 544 C CA . GLY A 1 73 ? 13.836 -6.587 2.889 1.00 42.53 73 GLY A CA 1
ATOM 545 C C . GLY A 1 73 ? 14.038 -7.399 1.621 1.00 42.53 73 GLY A C 1
ATOM 546 O O . GLY A 1 73 ? 15.153 -7.481 1.130 1.00 42.53 73 GLY A O 1
ATOM 547 N N . HIS A 1 74 ? 12.953 -7.962 1.106 1.00 46.59 74 HIS A N 1
ATOM 548 C CA . HIS A 1 74 ? 12.868 -8.483 -0.253 1.00 46.59 74 HIS A CA 1
ATOM 549 C C . HIS A 1 74 ? 11.517 -8.025 -0.812 1.00 46.59 74 HIS A C 1
ATOM 551 O O . HIS A 1 74 ? 10.514 -8.743 -0.772 1.00 46.59 74 HIS A O 1
ATOM 557 N N . ASP A 1 75 ? 11.484 -6.756 -1.233 1.00 49.81 75 ASP A N 1
ATOM 558 C CA . ASP A 1 75 ? 10.339 -6.127 -1.889 1.00 49.81 75 ASP A CA 1
ATOM 559 C C . ASP A 1 75 ? 10.201 -6.694 -3.308 1.00 49.81 75 ASP A C 1
ATOM 561 O O . ASP A 1 75 ? 10.906 -6.311 -4.239 1.00 49.81 75 ASP A O 1
ATOM 565 N N . ILE A 1 76 ? 9.258 -7.619 -3.466 1.00 48.16 76 ILE A N 1
ATOM 566 C CA . ILE A 1 76 ? 8.875 -8.246 -4.740 1.00 48.16 76 ILE A CA 1
ATOM 567 C C . ILE A 1 76 ? 8.492 -7.228 -5.831 1.00 48.16 76 ILE A C 1
ATOM 569 O O . ILE A 1 76 ? 8.759 -7.480 -7.003 1.00 48.16 76 ILE A O 1
ATOM 573 N N . ASP A 1 77 ? 7.960 -6.058 -5.467 1.00 50.62 77 ASP A N 1
ATOM 574 C CA . ASP A 1 77 ? 7.642 -4.986 -6.425 1.00 50.62 77 ASP A CA 1
ATOM 575 C C . ASP A 1 77 ? 8.900 -4.298 -6.986 1.00 50.62 77 ASP A C 1
ATOM 577 O O . ASP A 1 77 ? 8.916 -3.881 -8.145 1.00 50.62 77 ASP A O 1
ATOM 581 N N . ALA A 1 78 ? 9.982 -4.222 -6.200 1.00 52.91 78 ALA A N 1
ATOM 582 C CA . ALA A 1 78 ? 11.263 -3.692 -6.666 1.00 52.91 78 ALA A CA 1
ATOM 583 C C . ALA A 1 78 ? 11.981 -4.674 -7.604 1.00 52.91 78 ALA A C 1
ATOM 585 O O . ALA A 1 78 ? 12.694 -4.245 -8.509 1.00 52.91 78 ALA A O 1
ATOM 586 N N . VAL A 1 79 ? 11.784 -5.982 -7.405 1.00 50.03 79 VAL A N 1
ATOM 587 C CA . VAL A 1 79 ? 12.289 -7.026 -8.309 1.00 50.03 79 VAL A CA 1
ATOM 588 C C . VAL A 1 79 ? 11.509 -7.000 -9.624 1.00 50.03 79 VAL A C 1
ATOM 590 O O . VAL A 1 79 ? 12.120 -6.984 -10.687 1.00 50.03 79 VAL A O 1
ATOM 593 N N . GLN A 1 80 ? 10.178 -6.892 -9.567 1.00 50.00 80 GLN A N 1
ATOM 594 C CA . GLN A 1 80 ? 9.327 -6.796 -10.756 1.00 50.00 80 GLN A CA 1
ATOM 595 C C . GLN A 1 80 ? 9.706 -5.593 -11.640 1.00 50.00 80 GLN A C 1
ATOM 597 O O . GLN A 1 80 ? 9.941 -5.769 -12.831 1.00 50.00 80 GLN A O 1
ATOM 602 N N . GLN A 1 81 ? 9.879 -4.400 -11.054 1.00 52.75 81 GLN A N 1
ATOM 603 C CA . GLN A 1 81 ? 10.266 -3.192 -11.802 1.00 52.75 81 GLN A CA 1
ATOM 604 C C . GLN A 1 81 ? 11.658 -3.262 -12.454 1.00 52.75 81 GLN A C 1
ATOM 606 O O . GLN A 1 81 ? 11.905 -2.516 -13.397 1.00 52.75 81 GLN A O 1
ATOM 611 N N . ARG A 1 82 ? 12.566 -4.139 -11.995 1.00 52.03 82 ARG A N 1
ATOM 612 C CA . ARG A 1 82 ? 13.885 -4.340 -12.630 1.00 52.03 82 ARG A CA 1
ATOM 613 C C . ARG A 1 82 ? 13.826 -5.190 -13.896 1.00 52.03 82 ARG A C 1
ATOM 615 O O . ARG A 1 82 ? 14.721 -5.084 -14.722 1.00 52.03 82 ARG A O 1
ATOM 622 N N . PHE A 1 83 ? 12.796 -6.020 -14.049 1.00 47.75 83 PHE A N 1
ATOM 623 C CA . PHE A 1 83 ? 12.659 -6.943 -15.179 1.00 47.75 83 PHE A CA 1
ATOM 624 C C . PHE A 1 83 ? 11.767 -6.417 -16.312 1.00 47.75 83 PHE A C 1
ATOM 626 O O . PHE A 1 83 ? 11.642 -7.088 -17.336 1.00 47.75 83 PHE A O 1
ATOM 633 N N . ASP A 1 84 ? 11.150 -5.245 -16.137 1.00 50.00 84 ASP A N 1
ATOM 634 C CA . ASP A 1 84 ? 10.303 -4.588 -17.142 1.00 50.00 84 ASP A CA 1
ATOM 635 C C . ASP A 1 84 ? 11.045 -3.466 -17.920 1.00 50.00 84 ASP A C 1
ATOM 637 O O . ASP A 1 84 ? 10.453 -2.849 -18.807 1.00 50.00 84 ASP A O 1
ATOM 641 N N . ASP A 1 85 ? 12.334 -3.205 -17.637 1.00 42.81 85 ASP A N 1
ATOM 642 C CA . ASP A 1 85 ? 13.162 -2.273 -18.423 1.00 42.81 85 ASP A CA 1
ATOM 643 C C . ASP A 1 85 ? 13.702 -2.982 -19.680 1.00 42.81 85 ASP A C 1
ATOM 645 O O . ASP A 1 85 ? 14.637 -3.783 -19.634 1.00 42.81 85 ASP A O 1
ATOM 649 N N . GLU A 1 86 ? 13.069 -2.700 -20.820 1.00 46.09 86 GLU A N 1
ATOM 650 C CA . GLU A 1 86 ? 13.474 -3.074 -22.186 1.00 46.09 86 GLU A CA 1
ATOM 651 C C . GLU A 1 86 ? 14.770 -2.335 -22.598 1.00 46.09 86 GLU A C 1
ATOM 653 O O . GLU A 1 86 ? 14.820 -1.573 -23.564 1.00 46.09 86 GLU A O 1
ATOM 658 N N . GLY A 1 87 ? 15.835 -2.526 -21.823 1.00 40.59 87 GLY A N 1
ATOM 659 C CA . GLY A 1 87 ? 17.122 -1.854 -21.952 1.00 40.59 87 GLY A CA 1
ATOM 660 C C . GLY A 1 87 ? 18.262 -2.859 -21.879 1.00 40.59 87 GLY A C 1
ATOM 661 O O . GLY A 1 87 ? 19.079 -2.818 -20.966 1.00 40.59 87 GLY A O 1
ATOM 662 N N . GLY A 1 88 ? 18.304 -3.792 -22.834 1.00 46.00 88 GLY A N 1
ATOM 663 C CA . GLY A 1 88 ? 19.335 -4.822 -22.915 1.00 46.00 88 GLY A CA 1
ATOM 664 C C . GLY A 1 88 ? 20.750 -4.242 -22.910 1.00 46.00 88 GLY A C 1
ATOM 665 O O . GLY A 1 88 ? 21.224 -3.722 -23.922 1.00 46.00 88 GLY A O 1
ATOM 666 N N . VAL A 1 89 ? 21.456 -4.403 -21.787 1.00 37.50 89 VAL A N 1
ATOM 667 C CA . VAL A 1 89 ? 22.916 -4.359 -21.764 1.00 37.50 89 VAL A CA 1
ATOM 668 C C . VAL A 1 89 ? 23.430 -5.779 -21.979 1.00 37.50 89 VAL A C 1
ATOM 670 O O . VAL A 1 89 ? 23.151 -6.720 -21.242 1.00 37.50 89 VAL A O 1
ATOM 673 N N . SER A 1 90 ? 24.144 -5.923 -23.085 1.00 48.59 90 SER A N 1
ATOM 674 C CA . SER A 1 90 ? 24.819 -7.128 -23.537 1.00 48.59 90 SER A CA 1
ATOM 675 C C . SER A 1 90 ? 25.748 -7.697 -22.456 1.00 48.59 90 SER A C 1
ATOM 677 O O . SER A 1 90 ? 26.804 -7.121 -22.203 1.00 48.59 90 SER A O 1
ATOM 679 N N . GLY A 1 91 ? 25.412 -8.865 -21.898 1.00 46.62 91 GLY A N 1
ATOM 680 C CA . GLY A 1 91 ? 26.390 -9.763 -21.269 1.00 46.62 91 GLY A CA 1
ATOM 681 C C . GLY A 1 91 ? 26.048 -10.329 -19.891 1.00 46.62 91 GLY A C 1
ATOM 682 O O . GLY A 1 91 ? 26.728 -11.267 -19.487 1.00 46.62 91 GLY A O 1
ATOM 683 N N . SER A 1 92 ? 25.028 -9.825 -19.193 1.00 51.84 92 SER A N 1
ATOM 684 C CA . SER A 1 92 ? 24.566 -10.421 -17.934 1.00 51.84 92 SER A CA 1
ATOM 685 C C . SER A 1 92 ? 23.407 -11.388 -18.184 1.00 51.84 92 SER A C 1
ATOM 687 O O . SER A 1 92 ? 22.455 -11.089 -18.908 1.00 51.84 92 SER A O 1
ATOM 689 N N . SER A 1 93 ? 23.488 -12.587 -17.608 1.00 56.50 93 SER A N 1
ATOM 690 C CA . SER A 1 93 ? 22.337 -13.477 -17.496 1.00 56.50 93 SER A CA 1
ATOM 691 C C . SER A 1 93 ? 21.236 -12.738 -16.732 1.00 56.50 93 SER A C 1
ATOM 693 O O . SER A 1 93 ? 21.548 -12.030 -15.775 1.00 56.50 93 SER A O 1
ATOM 695 N N . PRO A 1 94 ? 19.946 -12.952 -17.046 1.00 57.38 94 PRO A N 1
ATOM 696 C CA . PRO A 1 94 ? 18.830 -12.352 -16.303 1.00 57.38 94 PRO A CA 1
ATOM 697 C C . PRO A 1 94 ? 18.831 -12.620 -14.786 1.00 57.38 94 PRO A C 1
ATOM 699 O O . PRO A 1 94 ? 17.992 -12.099 -14.064 1.00 57.38 94 PRO A O 1
ATOM 702 N N . LEU A 1 95 ? 19.722 -13.487 -14.306 1.00 63.03 95 LEU A N 1
ATOM 703 C CA . LEU A 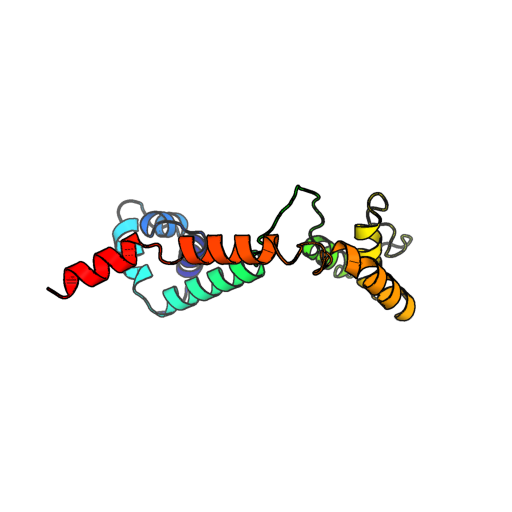1 95 ? 19.871 -13.854 -12.906 1.00 63.03 95 LEU A CA 1
ATOM 704 C C . LEU A 1 95 ? 21.064 -13.177 -12.215 1.00 63.03 95 LEU A C 1
ATOM 706 O O . LEU A 1 95 ? 21.177 -13.289 -10.998 1.00 63.03 95 LEU A O 1
ATOM 710 N N . ASP A 1 96 ? 21.939 -12.493 -12.956 1.00 64.25 96 ASP A N 1
ATOM 711 C CA . ASP A 1 96 ? 23.182 -11.926 -12.412 1.00 64.25 96 ASP A CA 1
ATOM 712 C C . ASP A 1 96 ? 22.920 -10.722 -11.491 1.00 64.25 96 ASP A C 1
ATOM 714 O O . ASP A 1 96 ? 23.722 -10.436 -10.604 1.00 64.25 96 ASP A O 1
ATOM 718 N N . ASP A 1 97 ? 21.771 -10.059 -11.655 1.00 61.47 97 ASP A N 1
ATOM 719 C CA . ASP A 1 97 ? 21.330 -8.943 -10.809 1.00 61.47 97 ASP A CA 1
ATOM 720 C C . ASP A 1 97 ? 20.573 -9.394 -9.549 1.00 61.47 97 ASP A C 1
ATOM 722 O O . ASP A 1 97 ? 20.234 -8.566 -8.693 1.00 61.47 97 ASP A O 1
ATOM 726 N N . ILE A 1 98 ? 20.281 -10.695 -9.421 1.00 66.62 98 ILE A N 1
ATOM 727 C CA . ILE A 1 98 ? 19.621 -11.239 -8.235 1.00 66.62 98 ILE A CA 1
ATOM 728 C C . ILE A 1 98 ? 20.665 -11.421 -7.141 1.00 66.62 98 ILE A C 1
ATOM 730 O O . ILE A 1 98 ? 21.742 -11.980 -7.355 1.00 66.62 98 ILE A O 1
ATOM 734 N N . ASN A 1 99 ? 20.340 -10.974 -5.933 1.00 63.47 99 ASN A N 1
ATOM 735 C CA . ASN A 1 99 ? 21.230 -11.122 -4.799 1.00 63.47 99 ASN A CA 1
ATOM 736 C C . ASN A 1 99 ? 21.355 -12.606 -4.410 1.00 63.47 99 ASN A C 1
ATOM 738 O O . ASN A 1 99 ? 20.546 -13.138 -3.655 1.00 63.47 99 ASN A O 1
ATOM 742 N N . ALA A 1 100 ? 22.418 -13.267 -4.873 1.00 61.97 100 ALA A N 1
ATOM 743 C CA . ALA A 1 100 ? 22.703 -14.677 -4.588 1.00 61.97 100 ALA A CA 1
ATOM 744 C C . ALA A 1 100 ? 23.016 -14.980 -3.104 1.00 61.97 100 ALA A C 1
ATOM 746 O O . ALA A 1 100 ? 23.311 -16.123 -2.756 1.00 61.97 100 ALA A O 1
ATOM 747 N N . THR A 1 101 ? 22.978 -13.973 -2.223 1.00 69.81 101 THR A N 1
ATOM 748 C CA . THR A 1 101 ? 23.237 -14.133 -0.785 1.00 69.81 101 THR A CA 1
ATOM 749 C C . THR A 1 101 ? 22.052 -14.767 -0.045 1.00 69.81 101 THR A C 1
ATOM 751 O O . THR A 1 101 ? 22.279 -15.488 0.927 1.00 69.81 101 THR A O 1
ATOM 754 N N . ASP A 1 102 ? 20.806 -14.543 -0.490 1.00 81.44 102 ASP A N 1
ATOM 755 C CA . ASP A 1 102 ? 19.609 -15.194 0.067 1.00 81.44 102 ASP A CA 1
ATOM 756 C C . ASP A 1 102 ? 19.036 -16.209 -0.945 1.00 81.44 102 ASP A C 1
ATOM 758 O O . ASP A 1 102 ? 18.599 -15.816 -2.032 1.00 81.44 102 ASP A O 1
ATOM 762 N N . PRO A 1 103 ? 18.998 -17.518 -0.619 1.00 82.88 103 PRO A N 1
ATOM 763 C CA . PRO A 1 103 ? 18.456 -18.532 -1.522 1.00 82.88 103 PRO A CA 1
ATOM 764 C C . PRO A 1 103 ? 16.979 -18.303 -1.872 1.00 82.88 103 PRO A C 1
ATOM 766 O O . PRO A 1 103 ? 16.546 -18.715 -2.948 1.00 82.88 103 PRO A O 1
ATOM 769 N N . LEU A 1 104 ? 16.192 -17.655 -1.003 1.00 84.19 104 LEU A N 1
ATOM 770 C CA . LEU A 1 104 ? 14.799 -17.345 -1.313 1.00 84.19 104 LEU A CA 1
ATOM 771 C C . LEU A 1 104 ? 14.702 -16.266 -2.395 1.00 84.19 104 LEU A C 1
ATOM 773 O O . LEU A 1 104 ? 13.907 -16.423 -3.317 1.00 84.19 104 LEU A O 1
ATOM 777 N N . ASP A 1 105 ? 15.511 -15.210 -2.310 1.00 83.88 105 ASP A N 1
ATOM 778 C CA . ASP A 1 105 ? 15.524 -14.122 -3.296 1.00 83.88 105 ASP A CA 1
ATOM 779 C C . ASP A 1 105 ? 15.928 -14.640 -4.683 1.00 83.88 105 ASP A C 1
ATOM 781 O O . ASP A 1 105 ? 15.293 -14.321 -5.691 1.00 83.88 105 ASP A O 1
ATOM 785 N N . TRP A 1 106 ? 16.885 -15.572 -4.715 1.00 86.69 106 TRP A N 1
ATOM 786 C CA . TRP A 1 106 ? 17.250 -16.300 -5.927 1.00 86.69 106 TRP A CA 1
ATOM 787 C C . TRP A 1 106 ? 16.072 -17.082 -6.529 1.00 86.69 106 TRP A C 1
ATOM 789 O O . TRP A 1 106 ? 15.777 -16.936 -7.716 1.00 86.69 106 TRP A O 1
ATOM 799 N N . LEU A 1 107 ? 15.337 -17.858 -5.721 1.00 88.94 107 LEU A N 1
ATOM 800 C CA . LEU A 1 107 ? 14.154 -18.597 -6.189 1.00 88.94 107 LEU A CA 1
ATOM 801 C C . LEU A 1 107 ? 13.045 -17.662 -6.698 1.00 88.94 107 LEU A C 1
ATOM 803 O O . LEU A 1 107 ? 12.378 -17.977 -7.688 1.00 88.94 107 LEU A O 1
ATOM 807 N N . LEU A 1 108 ? 12.854 -16.510 -6.044 1.00 86.00 108 LEU A N 1
ATOM 808 C CA . LEU A 1 108 ? 11.869 -15.515 -6.465 1.00 86.00 108 LEU A CA 1
ATOM 809 C C . LEU A 1 108 ? 12.255 -14.869 -7.801 1.00 86.00 108 LEU A C 1
ATOM 811 O O . LEU A 1 108 ? 11.396 -14.703 -8.664 1.00 86.00 108 LEU A O 1
ATOM 815 N N . GLY A 1 109 ? 13.528 -14.540 -8.009 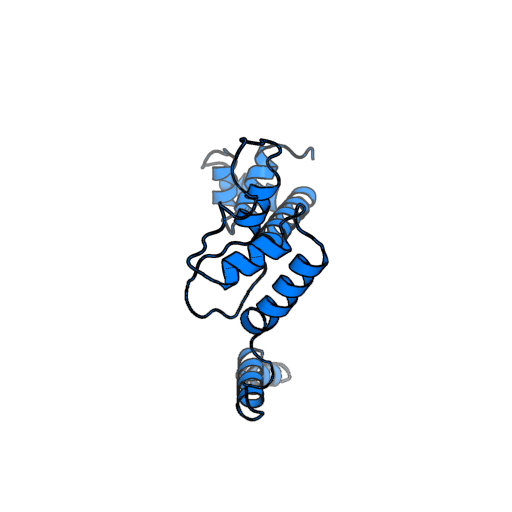1.00 86.19 109 GLY A N 1
ATOM 816 C CA . GLY A 1 109 ? 13.977 -13.992 -9.286 1.00 86.19 109 GLY A CA 1
ATOM 817 C C . GLY A 1 109 ? 13.914 -15.020 -10.424 1.00 86.19 109 GLY A C 1
ATOM 818 O O . GLY A 1 109 ? 13.464 -14.691 -11.521 1.00 86.19 109 GLY A O 1
ATOM 819 N N . VAL A 1 110 ? 14.236 -16.293 -10.156 1.00 88.75 110 VAL A N 1
ATOM 820 C CA . VAL A 1 110 ? 14.114 -17.376 -11.151 1.00 88.75 110 VAL A CA 1
ATOM 821 C C . VAL A 1 110 ? 12.670 -17.554 -11.617 1.00 88.75 110 VAL A C 1
ATOM 823 O O . VAL A 1 110 ? 12.434 -17.632 -12.821 1.00 88.75 110 VAL A O 1
ATOM 826 N N . MET A 1 111 ? 11.688 -17.577 -10.708 1.00 86.31 111 MET A N 1
ATOM 827 C CA . MET A 1 111 ? 10.283 -17.752 -11.109 1.00 86.31 111 MET A CA 1
ATOM 828 C C . MET A 1 111 ? 9.717 -16.556 -11.896 1.00 86.31 111 MET A C 1
ATOM 830 O O . MET A 1 111 ? 8.765 -16.734 -12.654 1.00 86.31 111 MET A O 1
ATOM 834 N N . LEU A 1 112 ? 10.285 -15.357 -11.731 1.00 84.94 112 LEU A N 1
ATOM 835 C CA . LEU A 1 112 ? 9.856 -14.135 -12.424 1.00 84.94 112 LEU A CA 1
ATOM 836 C C . LEU A 1 112 ? 10.556 -13.940 -13.780 1.00 84.94 112 LEU A C 1
ATOM 838 O O . LEU A 1 112 ? 10.076 -13.187 -14.629 1.00 84.94 112 LEU A O 1
ATOM 842 N N . CYS A 1 113 ? 11.661 -14.646 -14.024 1.00 81.88 113 CYS A N 1
ATOM 843 C CA . CYS A 1 113 ? 12.446 -14.508 -15.240 1.00 81.88 113 CYS A CA 1
ATOM 844 C C . CYS A 1 113 ? 11.747 -15.130 -16.468 1.00 81.88 113 CYS A C 1
ATOM 846 O O . CYS A 1 113 ? 11.753 -16.346 -16.680 1.00 81.88 113 CYS A O 1
ATOM 848 N N . LYS A 1 114 ? 11.185 -14.290 -17.346 1.00 75.62 114 LYS A N 1
ATOM 849 C CA . LYS A 1 114 ? 10.495 -14.727 -18.579 1.00 75.62 114 LYS A CA 1
ATOM 850 C C . LYS A 1 114 ? 11.405 -15.470 -19.573 1.00 75.62 114 LYS A C 1
ATOM 852 O O . LYS A 1 114 ? 10.890 -16.249 -20.370 1.00 75.62 114 LYS A O 1
ATOM 857 N N . GLY A 1 115 ? 12.722 -15.259 -19.504 1.00 78.75 115 GLY A N 1
ATOM 858 C CA . GLY A 1 115 ? 13.717 -15.879 -20.390 1.00 78.75 115 GLY A CA 1
ATOM 859 C C . GLY A 1 115 ? 14.128 -17.311 -20.025 1.00 78.75 115 GLY A C 1
ATOM 860 O O . GLY A 1 115 ? 14.834 -17.945 -20.805 1.00 78.75 115 GLY A O 1
ATOM 861 N N . LEU A 1 116 ? 13.708 -17.828 -18.864 1.00 80.25 116 LEU A N 1
ATOM 862 C CA . LEU A 1 116 ? 13.987 -19.202 -18.433 1.00 80.25 116 LEU A CA 1
ATOM 863 C C . LEU A 1 116 ? 12.868 -20.174 -18.812 1.00 80.25 116 LEU A C 1
ATOM 865 O O . LEU A 1 116 ? 11.715 -19.777 -18.998 1.00 80.25 116 LEU A O 1
ATOM 869 N N . ASP A 1 117 ? 13.221 -21.460 -18.879 1.00 86.12 117 ASP A N 1
ATOM 870 C CA . ASP A 1 117 ? 12.267 -22.538 -19.123 1.00 86.12 117 ASP A CA 1
ATOM 871 C C . ASP A 1 117 ? 11.164 -22.570 -18.057 1.00 86.12 117 ASP A C 1
ATOM 873 O O . ASP A 1 117 ? 11.401 -22.372 -16.859 1.00 86.12 117 ASP A O 1
ATOM 877 N N . GLU A 1 118 ? 9.938 -22.851 -18.495 1.00 84.75 118 GLU A N 1
ATOM 878 C CA . GLU A 1 118 ? 8.773 -22.871 -17.617 1.00 84.75 118 GLU A CA 1
ATOM 879 C C . GLU A 1 118 ? 8.905 -23.926 -16.512 1.00 84.75 118 GLU A C 1
ATOM 881 O O . GLU A 1 118 ? 8.514 -23.666 -15.372 1.00 84.75 118 GLU A O 1
ATOM 886 N N . GLY A 1 119 ? 9.527 -25.074 -16.804 1.00 89.75 119 GLY A N 1
ATOM 887 C CA . GLY A 1 119 ? 9.785 -26.117 -15.816 1.00 89.75 119 GLY A CA 1
ATOM 888 C C . GLY A 1 119 ? 10.670 -25.627 -14.670 1.00 89.75 119 GLY A C 1
ATOM 889 O O . GLY A 1 119 ? 10.354 -25.875 -13.505 1.00 89.75 119 GLY A O 1
ATOM 890 N N . MET A 1 120 ? 11.720 -24.862 -14.982 1.00 87.88 120 MET A N 1
ATOM 891 C CA . MET A 1 120 ? 12.624 -24.281 -13.979 1.00 87.88 120 MET A CA 1
ATOM 892 C C . MET A 1 120 ? 11.919 -23.230 -13.117 1.00 87.88 120 MET A C 1
ATOM 894 O O . MET A 1 120 ? 12.108 -23.199 -11.900 1.00 87.88 120 MET A O 1
ATOM 898 N N . ARG A 1 121 ? 11.050 -22.408 -13.719 1.00 88.69 121 ARG A N 1
ATOM 899 C CA . ARG A 1 121 ? 10.241 -21.430 -12.974 1.00 88.69 121 ARG A CA 1
ATOM 900 C C . ARG A 1 121 ? 9.269 -22.104 -12.012 1.00 88.69 121 ARG A C 1
ATOM 902 O O . ARG A 1 121 ? 9.126 -21.672 -10.870 1.00 88.69 121 ARG A O 1
ATOM 909 N N . VAL A 1 122 ? 8.607 -23.167 -12.466 1.00 90.19 122 VAL A N 1
ATOM 910 C CA . VAL A 1 122 ? 7.657 -23.936 -11.652 1.00 90.19 122 VAL A CA 1
ATOM 911 C C . VAL A 1 122 ? 8.368 -24.652 -10.504 1.00 90.19 122 VAL A C 1
ATOM 913 O O . VAL A 1 122 ? 7.828 -24.700 -9.398 1.00 90.19 122 VAL A O 1
ATOM 916 N N . ASP A 1 123 ? 9.564 -25.195 -10.734 1.00 92.81 123 ASP A N 1
ATOM 917 C CA . ASP A 1 123 ? 10.360 -25.833 -9.683 1.00 92.81 123 ASP A CA 1
ATOM 918 C C . ASP A 1 123 ? 10.816 -24.821 -8.621 1.00 92.81 123 ASP A C 1
ATOM 920 O O . ASP A 1 123 ? 10.606 -25.036 -7.424 1.00 92.81 123 ASP A O 1
ATOM 924 N N . ALA A 1 124 ? 11.300 -23.651 -9.054 1.00 90.56 124 ALA A N 1
ATOM 925 C CA . ALA A 1 124 ? 11.665 -22.565 -8.150 1.00 90.56 124 ALA A CA 1
ATOM 926 C C . ALA A 1 124 ? 10.468 -22.078 -7.313 1.00 90.56 124 ALA A C 1
ATOM 928 O O . ALA A 1 124 ? 10.574 -21.915 -6.095 1.00 90.56 124 ALA A O 1
ATOM 929 N N . ALA A 1 125 ? 9.295 -21.934 -7.939 1.00 88.06 125 ALA A N 1
ATOM 930 C CA . ALA A 1 125 ? 8.065 -21.570 -7.244 1.00 88.06 125 ALA A CA 1
ATOM 931 C C . ALA A 1 125 ? 7.675 -22.614 -6.184 1.00 88.06 125 ALA A C 1
ATOM 933 O O . ALA A 1 125 ? 7.363 -22.254 -5.048 1.00 88.06 125 ALA A O 1
ATOM 934 N N . LYS A 1 126 ? 7.739 -23.912 -6.515 1.00 89.31 126 LYS A N 1
ATOM 935 C CA . LYS A 1 126 ? 7.468 -25.000 -5.559 1.00 89.31 126 LYS A CA 1
ATOM 936 C C . LYS A 1 126 ? 8.431 -24.966 -4.373 1.00 89.31 126 LYS A C 1
ATOM 938 O O . LYS A 1 126 ? 7.987 -25.143 -3.239 1.00 89.31 126 LYS A O 1
ATOM 943 N N . ALA A 1 127 ? 9.714 -24.707 -4.621 1.00 90.38 127 ALA A N 1
ATOM 944 C CA . ALA A 1 127 ? 10.734 -24.597 -3.583 1.00 90.38 127 ALA A CA 1
ATOM 945 C C . ALA A 1 127 ? 10.544 -23.364 -2.677 1.00 90.38 127 ALA A C 1
ATOM 947 O O . ALA A 1 127 ? 10.884 -23.426 -1.498 1.00 90.38 127 ALA A O 1
ATOM 948 N N . ALA A 1 128 ? 9.951 -22.274 -3.180 1.00 86.38 128 ALA A N 1
ATOM 949 C CA . ALA A 1 128 ? 9.676 -21.061 -2.403 1.00 86.38 128 ALA A CA 1
ATOM 950 C C . ALA A 1 128 ? 8.429 -21.162 -1.491 1.00 86.38 128 ALA A C 1
ATOM 952 O O . ALA A 1 128 ? 8.320 -20.422 -0.506 1.00 86.38 128 ALA A O 1
ATOM 953 N N . LEU A 1 129 ? 7.493 -22.085 -1.764 1.00 82.44 129 LEU A N 1
ATOM 954 C CA . LEU A 1 129 ? 6.243 -22.238 -0.995 1.00 82.44 129 LEU A CA 1
ATOM 955 C C . LEU A 1 129 ? 6.436 -22.444 0.523 1.00 82.44 129 LEU A C 1
ATOM 957 O O . LEU A 1 129 ? 5.726 -21.782 1.285 1.00 82.44 129 LEU A O 1
ATOM 961 N N . PRO A 1 130 ? 7.359 -23.306 1.004 1.00 83.06 130 PRO A N 1
ATOM 962 C CA . PRO A 1 130 ? 7.529 -23.564 2.437 1.00 83.06 130 PRO A CA 1
ATOM 963 C C . PRO A 1 130 ? 8.021 -22.348 3.227 1.00 83.06 130 PRO A C 1
ATOM 965 O O . PRO A 1 130 ? 7.777 -22.260 4.429 1.00 83.06 130 PRO A O 1
ATOM 968 N N . TYR A 1 131 ? 8.719 -21.427 2.561 1.00 76.56 131 TYR A N 1
ATOM 969 C CA . TYR A 1 131 ? 9.279 -20.228 3.177 1.00 76.56 131 TYR A CA 1
ATOM 970 C C . TYR A 1 131 ? 8.253 -19.094 3.257 1.00 76.56 131 TYR A C 1
ATOM 972 O O . TYR A 1 131 ? 8.250 -18.339 4.226 1.00 76.56 131 TYR A O 1
ATOM 980 N N . LYS A 1 132 ? 7.347 -18.991 2.273 1.00 68.06 132 LYS A N 1
ATOM 981 C CA . LYS A 1 132 ? 6.284 -17.968 2.257 1.00 68.06 132 LYS A CA 1
ATOM 982 C C . LYS A 1 132 ? 5.040 -18.368 3.041 1.00 68.06 132 LYS A C 1
ATOM 984 O O . LYS A 1 132 ? 4.370 -17.508 3.611 1.00 68.06 132 LYS A O 1
ATOM 989 N N . HIS A 1 133 ? 4.739 -19.660 3.109 1.00 60.62 133 HIS A N 1
ATOM 990 C CA . HIS A 1 133 ? 3.617 -20.170 3.881 1.00 60.62 133 HIS A CA 1
ATOM 991 C C . HIS A 1 133 ? 4.142 -20.924 5.094 1.00 60.62 133 HIS A C 1
ATOM 993 O O . HIS A 1 133 ? 4.509 -22.096 5.002 1.00 60.62 133 HIS A O 1
ATOM 999 N N . ALA A 1 134 ? 4.143 -20.252 6.251 1.00 58.47 134 ALA A N 1
ATOM 1000 C CA . ALA A 1 134 ? 4.364 -20.915 7.527 1.00 58.47 134 ALA A CA 1
ATOM 1001 C C . ALA A 1 134 ? 3.473 -22.163 7.591 1.00 58.47 134 ALA A C 1
ATOM 1003 O O . ALA A 1 134 ? 2.263 -22.094 7.360 1.00 58.47 134 ALA A O 1
ATOM 1004 N N . LYS A 1 135 ? 4.086 -23.320 7.851 1.00 59.12 135 LYS A N 1
ATOM 1005 C CA . LYS A 1 135 ? 3.400 -24.612 7.876 1.00 59.12 135 LYS A CA 1
ATOM 1006 C C . LYS A 1 135 ? 2.193 -24.511 8.812 1.00 59.12 135 LYS A C 1
ATOM 1008 O O . LYS A 1 135 ? 2.360 -24.440 10.029 1.00 59.12 135 LYS A O 1
ATOM 1013 N N . LEU A 1 136 ? 0.985 -24.557 8.244 1.00 51.03 136 LEU A N 1
ATOM 1014 C CA . LEU A 1 136 ? -0.303 -24.352 8.932 1.00 51.03 136 LEU A CA 1
ATOM 1015 C C . LEU A 1 136 ? -0.577 -25.356 10.080 1.00 51.03 136 LEU A C 1
ATOM 1017 O O . LEU A 1 136 ? -1.606 -25.284 10.741 1.00 51.03 136 LEU A O 1
ATOM 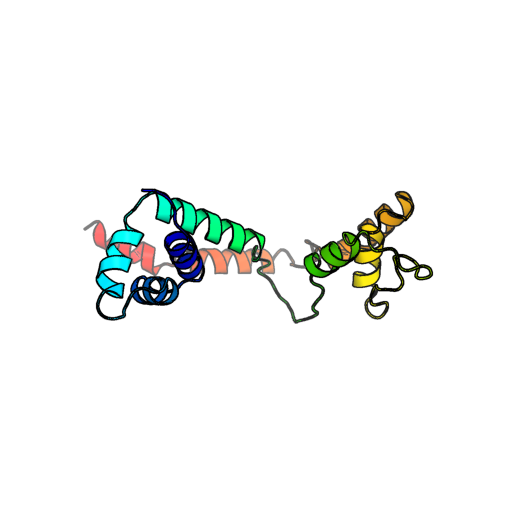1021 N N . GLY A 1 137 ? 0.330 -26.309 10.318 1.00 51.34 137 GLY A N 1
ATOM 1022 C CA . GLY A 1 137 ? 0.254 -27.317 11.376 1.00 51.34 137 GLY A CA 1
ATOM 1023 C C . GLY A 1 137 ? 1.213 -27.121 12.555 1.00 51.34 137 GLY A C 1
ATOM 1024 O O . GLY A 1 137 ? 1.191 -27.953 13.457 1.00 51.34 137 GLY A O 1
ATOM 1025 N N . ALA A 1 138 ? 2.062 -26.084 12.570 1.00 51.56 138 ALA A N 1
ATOM 1026 C CA . ALA A 1 138 ? 2.965 -25.840 13.704 1.00 51.56 138 ALA A CA 1
ATOM 1027 C C . ALA A 1 138 ? 2.273 -25.141 14.889 1.00 51.56 138 ALA A C 1
ATOM 1029 O O . ALA A 1 138 ? 2.705 -25.301 16.026 1.00 51.56 138 ALA A O 1
ATOM 1030 N N . GLN A 1 139 ? 1.165 -24.432 14.647 1.00 49.88 139 GLN A N 1
ATOM 1031 C CA . GLN A 1 139 ? 0.327 -23.890 15.713 1.00 49.88 139 GLN A CA 1
ATOM 1032 C C . GLN A 1 139 ? -0.575 -25.019 16.222 1.00 49.88 139 GLN A C 1
ATOM 1034 O O . GLN A 1 139 ? -1.645 -25.301 15.676 1.00 49.88 139 GLN A O 1
ATOM 1039 N N . GLY A 1 140 ? -0.098 -25.755 17.227 1.00 55.03 140 GLY A N 1
ATOM 1040 C CA . GLY A 1 140 ? -0.830 -26.879 17.804 1.00 55.03 140 GLY A CA 1
ATOM 1041 C C . GLY A 1 140 ? -2.253 -26.468 18.203 1.00 55.03 140 GLY A C 1
ATOM 1042 O O . GLY A 1 140 ? -2.490 -25.330 18.601 1.00 55.03 140 GLY A O 1
ATOM 1043 N N . LYS A 1 141 ? -3.216 -27.403 18.159 1.00 55.91 141 LYS A N 1
ATOM 1044 C CA . LYS A 1 141 ? -4.650 -27.189 18.493 1.00 55.91 141 LYS A CA 1
ATOM 1045 C C . LYS A 1 141 ? -4.924 -26.452 19.825 1.00 55.91 141 LYS A C 1
ATOM 1047 O O . LYS A 1 141 ? -6.069 -26.082 20.080 1.00 55.91 141 LYS A O 1
ATOM 1052 N N . LYS A 1 142 ? -3.915 -26.280 20.685 1.00 56.47 142 LYS A N 1
ATOM 1053 C CA . LYS A 1 142 ? -3.962 -25.476 21.911 1.00 56.47 142 LYS A CA 1
ATOM 1054 C C . LYS A 1 142 ? -3.792 -23.974 21.641 1.00 56.47 142 LYS A C 1
ATOM 1056 O O . LYS A 1 142 ? -4.625 -23.202 22.098 1.00 56.47 142 LYS A O 1
ATOM 1061 N N . GLU A 1 143 ? -2.810 -23.572 20.839 1.00 58.84 143 GLU A N 1
ATOM 1062 C CA . GLU A 1 143 ? -2.497 -22.157 20.583 1.00 58.84 143 GLU A CA 1
ATOM 1063 C C . GLU A 1 143 ? -3.537 -21.483 19.681 1.00 58.84 143 GLU A C 1
ATOM 1065 O O . GLU A 1 143 ? -3.923 -20.345 19.930 1.00 58.84 143 GLU A O 1
ATOM 1070 N N . GLY A 1 144 ? -4.084 -22.201 18.691 1.00 59.41 144 GLY A N 1
ATOM 1071 C CA . GLY A 1 144 ? -5.148 -21.658 17.833 1.00 59.41 144 GLY A CA 1
ATOM 1072 C C . GLY A 1 144 ? -6.443 -21.339 18.596 1.00 59.41 144 GLY A C 1
ATOM 1073 O O . GLY A 1 144 ? -7.137 -20.376 18.275 1.00 59.41 144 GLY A O 1
ATOM 1074 N N . LYS A 1 145 ? -6.758 -22.105 19.653 1.00 61.66 145 LYS A N 1
ATOM 1075 C CA . LYS A 1 145 ? -7.898 -21.814 20.542 1.00 61.66 145 LYS A CA 1
ATOM 1076 C C . LYS A 1 145 ? -7.630 -20.607 21.433 1.00 61.66 145 LYS A C 1
ATOM 1078 O O . LYS A 1 145 ? -8.550 -19.847 21.719 1.00 61.66 145 LYS A O 1
ATOM 1083 N N . GLU A 1 146 ? -6.387 -20.438 21.867 1.00 63.69 146 GLU A N 1
ATOM 1084 C CA . GLU A 1 146 ? -5.984 -19.327 22.721 1.00 63.69 146 GLU A CA 1
ATOM 1085 C C . GLU A 1 146 ? -5.971 -17.998 21.952 1.00 63.69 146 GLU A C 1
ATOM 1087 O O . GLU A 1 146 ? -6.435 -16.984 22.472 1.00 63.69 146 GLU A O 1
ATOM 1092 N N . GLU A 1 147 ? -5.539 -18.011 20.689 1.00 63.84 147 GLU A N 1
ATOM 1093 C CA . GLU A 1 147 ? -5.576 -16.835 19.813 1.00 63.84 147 GLU A CA 1
ATOM 1094 C C . GLU A 1 147 ? -7.019 -16.460 19.431 1.00 63.84 147 GLU A C 1
ATOM 1096 O O . GLU A 1 147 ? -7.389 -15.291 19.519 1.00 63.84 147 GLU A O 1
ATOM 1101 N N . LEU A 1 148 ? -7.883 -17.445 19.136 1.00 61.97 148 LEU A N 1
ATOM 1102 C CA . LEU A 1 148 ? -9.324 -17.213 18.948 1.00 61.97 148 LEU A CA 1
ATOM 1103 C C . LEU A 1 148 ? -9.977 -16.629 20.209 1.00 61.97 148 LEU A C 1
ATOM 1105 O O . LEU A 1 148 ? -10.760 -15.685 20.117 1.00 61.97 148 LEU A O 1
ATOM 1109 N N . ALA A 1 149 ? -9.632 -17.134 21.397 1.00 64.75 149 ALA A N 1
ATOM 1110 C CA . ALA A 1 149 ? -10.135 -16.595 22.659 1.00 64.75 149 ALA A CA 1
ATOM 1111 C C . ALA A 1 149 ? -9.653 -15.153 22.910 1.00 64.75 149 ALA A C 1
ATOM 1113 O O . ALA A 1 149 ? -10.438 -14.314 23.357 1.00 64.75 149 ALA A O 1
ATOM 1114 N N . LYS A 1 150 ? -8.393 -14.836 22.578 1.00 70.69 150 LYS A N 1
ATOM 1115 C CA . LYS A 1 150 ? -7.841 -13.470 22.640 1.00 70.69 150 LYS A CA 1
ATOM 1116 C C . LYS A 1 150 ? -8.487 -12.536 21.617 1.00 70.69 150 LYS A C 1
ATOM 1118 O O . LYS A 1 150 ? -8.697 -11.360 21.903 1.00 70.69 150 LYS A O 1
ATOM 1123 N N . GLN A 1 151 ? -8.820 -13.037 20.434 1.00 67.12 151 GLN A N 1
ATOM 1124 C CA . GLN A 1 151 ? -9.482 -12.248 19.401 1.00 67.12 151 GLN A CA 1
ATOM 1125 C C . GLN A 1 151 ? -10.934 -11.936 19.787 1.00 67.12 151 GLN A C 1
ATOM 1127 O O . GLN A 1 151 ? -11.351 -10.783 19.704 1.00 67.12 151 GLN A O 1
ATOM 1132 N N . ILE A 1 152 ? -11.665 -12.919 20.320 1.00 64.19 152 ILE A N 1
ATOM 1133 C CA . ILE A 1 152 ? -13.036 -12.739 20.823 1.00 64.19 152 ILE A CA 1
ATOM 1134 C C . ILE A 1 152 ? -13.062 -11.797 22.036 1.00 64.19 152 ILE A C 1
ATOM 1136 O O . ILE A 1 152 ? -13.950 -10.950 22.134 1.00 64.19 152 ILE A O 1
ATOM 1140 N N . SER A 1 153 ? -12.082 -11.882 22.942 1.00 68.00 153 SER A N 1
ATOM 1141 C CA . SER A 1 153 ? -12.011 -10.972 24.095 1.00 68.00 153 SER A CA 1
ATOM 1142 C C . SER A 1 153 ? -11.693 -9.528 23.695 1.00 68.00 153 SER A C 1
ATOM 1144 O O . SER A 1 153 ? -12.215 -8.598 24.309 1.00 68.00 153 SER A O 1
ATOM 1146 N N . ARG A 1 154 ? -10.901 -9.329 22.634 1.00 67.12 154 ARG A N 1
ATOM 1147 C CA . ARG A 1 154 ? -10.616 -8.007 22.055 1.00 67.12 154 ARG A CA 1
ATOM 1148 C C . ARG A 1 154 ? -11.812 -7.385 21.337 1.00 67.12 154 ARG A C 1
ATOM 1150 O O . ARG A 1 154 ? -11.927 -6.165 21.343 1.00 67.12 154 ARG A O 1
ATOM 1157 N N . GLN A 1 155 ? -12.666 -8.193 20.712 1.00 60.19 155 GLN A N 1
ATOM 1158 C CA . GLN A 1 155 ? -13.698 -7.706 19.790 1.00 60.19 155 GLN A CA 1
ATOM 1159 C C . GLN A 1 155 ? -15.048 -7.387 20.453 1.00 60.19 155 GLN A C 1
ATOM 1161 O O . GLN A 1 155 ? -15.936 -6.865 19.791 1.00 60.19 155 GLN A O 1
ATOM 1166 N N . GLY A 1 156 ? -15.209 -7.665 21.747 1.00 64.12 156 GLY A N 1
ATOM 1167 C CA . GLY A 1 156 ? -16.426 -7.285 22.468 1.00 64.12 156 GLY A CA 1
ATOM 1168 C C . GLY A 1 156 ? -16.484 -7.852 23.874 1.00 64.12 156 GLY A C 1
ATOM 1169 O O . GLY A 1 156 ? -17.407 -8.591 24.224 1.00 64.12 156 GLY A O 1
ATOM 1170 N N . GLY A 1 157 ? -15.447 -7.565 24.666 1.00 69.12 157 GLY A N 1
ATOM 1171 C CA . GLY A 1 157 ? -15.301 -8.068 26.028 1.00 69.12 157 GLY A CA 1
ATOM 1172 C C . GLY A 1 157 ? -16.531 -7.823 26.914 1.00 69.12 157 GLY A C 1
ATOM 1173 O O . GLY A 1 157 ? -17.393 -6.994 26.624 1.00 69.12 157 GLY A O 1
ATOM 1174 N N . LEU A 1 158 ? -16.592 -8.546 28.039 1.00 62.69 158 LEU A N 1
ATOM 1175 C CA . LEU A 1 158 ? -17.675 -8.539 29.041 1.00 62.69 158 LEU A CA 1
ATOM 1176 C C . LEU A 1 158 ? -18.225 -7.132 29.373 1.00 62.69 158 LEU A C 1
ATOM 1178 O O . LEU A 1 158 ? -19.407 -6.985 29.683 1.00 62.69 158 LEU A O 1
ATOM 1182 N N . SER A 1 159 ? -17.381 -6.102 29.280 1.00 64.50 159 SER A N 1
ATOM 1183 C CA . SER A 1 159 ? -17.725 -4.692 29.469 1.00 64.50 159 SER A CA 1
ATOM 1184 C C . SER A 1 159 ? -18.768 -4.160 28.476 1.00 64.50 159 SER A C 1
ATOM 1186 O O . SER A 1 159 ? -19.686 -3.462 28.904 1.00 64.50 159 SER A O 1
ATOM 1188 N N . GLU A 1 160 ? -18.695 -4.497 27.185 1.00 68.38 160 GLU A N 1
ATOM 1189 C CA . GLU A 1 160 ? -19.690 -4.068 26.189 1.00 68.38 160 GLU A CA 1
ATOM 1190 C C . GLU A 1 160 ? -21.026 -4.788 26.382 1.00 68.38 160 GLU A C 1
ATOM 1192 O O . GLU A 1 160 ? -22.081 -4.151 26.344 1.00 68.38 160 GLU A O 1
ATOM 1197 N N . ARG A 1 161 ? -20.994 -6.086 26.719 1.00 66.88 161 ARG A N 1
ATOM 1198 C CA . ARG A 1 161 ? -22.197 -6.853 27.093 1.00 66.88 161 ARG A CA 1
ATOM 1199 C C . ARG A 1 161 ? -22.880 -6.296 28.344 1.00 66.88 161 ARG A C 1
ATOM 1201 O O . ARG A 1 161 ? -24.101 -6.160 28.369 1.00 66.88 161 ARG A O 1
ATOM 1208 N N . MET A 1 162 ? -22.107 -5.926 29.365 1.00 70.06 162 MET A N 1
ATOM 1209 C CA . MET A 1 162 ? -22.623 -5.297 30.590 1.00 70.06 162 MET A CA 1
ATOM 1210 C C . MET A 1 162 ? -23.201 -3.901 30.330 1.00 70.06 162 MET A C 1
ATOM 1212 O O . MET A 1 162 ? -24.208 -3.525 30.931 1.00 70.06 162 MET A O 1
ATOM 1216 N N . LYS A 1 163 ? -22.594 -3.135 29.417 1.00 72.62 163 LYS A N 1
ATOM 1217 C CA . LYS A 1 163 ? -23.093 -1.815 29.016 1.00 72.62 163 LYS A CA 1
ATOM 1218 C C . LYS A 1 163 ? -24.416 -1.918 28.252 1.00 72.62 163 LYS A C 1
ATOM 1220 O O . LYS A 1 163 ? -25.313 -1.128 28.529 1.00 72.62 163 LYS A O 1
ATOM 1225 N N . ALA A 1 164 ? -24.563 -2.912 27.374 1.00 73.00 164 ALA A N 1
ATOM 1226 C CA . ALA A 1 164 ? -25.815 -3.186 26.668 1.00 73.00 164 ALA A CA 1
ATOM 1227 C C . ALA A 1 164 ? -26.947 -3.600 27.628 1.00 73.00 164 ALA A C 1
ATOM 1229 O O . ALA A 1 164 ? -28.056 -3.089 27.523 1.00 73.00 164 ALA A O 1
ATOM 1230 N N . LEU A 1 165 ? -26.660 -4.445 28.626 1.00 68.94 165 LEU A N 1
ATOM 1231 C CA . LEU A 1 165 ? -27.651 -4.875 29.626 1.00 68.94 165 LEU A CA 1
ATOM 1232 C C . LEU A 1 165 ? -28.162 -3.732 30.516 1.00 68.94 165 LEU A C 1
ATOM 1234 O O . LEU A 1 165 ? -29.324 -3.739 30.914 1.00 68.94 165 LEU A O 1
ATOM 1238 N N . LYS A 1 166 ? -27.324 -2.731 30.810 1.00 73.38 166 LYS A N 1
ATOM 1239 C CA . LYS A 1 166 ? -27.737 -1.542 31.574 1.00 73.38 166 LYS A CA 1
ATOM 1240 C C . LYS A 1 166 ? -28.623 -0.572 30.790 1.00 73.38 166 LYS A C 1
ATOM 1242 O O . LYS A 1 166 ? -29.270 0.248 31.424 1.00 73.38 166 LYS A O 1
ATOM 1247 N N . GLN A 1 167 ? -28.645 -0.643 29.459 1.00 69.06 167 GLN A N 1
ATOM 1248 C CA . GLN A 1 167 ? -29.484 0.223 28.618 1.00 69.06 167 GLN A CA 1
ATOM 1249 C C . GLN A 1 167 ? -30.893 -0.344 28.378 1.00 69.06 167 GLN A C 1
ATOM 1251 O O . GLN A 1 167 ? -31.715 0.325 27.764 1.00 69.06 167 GLN A O 1
ATOM 1256 N N . ILE A 1 168 ? -31.177 -1.560 28.856 1.00 71.44 168 ILE A N 1
ATOM 1257 C CA . ILE A 1 168 ? -32.473 -2.244 28.691 1.00 71.44 168 ILE A CA 1
ATOM 1258 C C . ILE A 1 168 ? -33.395 -2.015 29.915 1.00 71.44 168 ILE A C 1
ATOM 1260 O O . ILE A 1 168 ? -34.471 -2.598 30.007 1.00 71.44 168 ILE A O 1
ATOM 1264 N N . LYS A 1 169 ? -33.002 -1.163 30.868 1.00 51.56 169 LYS A N 1
ATOM 1265 C CA . LYS A 1 169 ? -33.757 -0.879 32.097 1.00 51.56 169 LYS A CA 1
ATOM 1266 C C . LYS A 1 169 ? -34.096 0.599 32.196 1.00 51.56 169 LYS A C 1
ATOM 1268 O O . LYS A 1 169 ? -35.210 0.889 32.677 1.00 51.56 169 LYS A O 1
#

Foldseek 3Di:
DDCDPLLLQLLLVVLVVDDLLVSNVSSVDDNVCSVVVSVVSVPDPVSVVSNVVSNVVVCVVCVDPPDDDDDDDDPLVVLLVVQPPPPDDPDDDQQNPFDPPDLLSSLSSQLNDPPDDNVRNVVSVVVNVCVVDPDPPPCPPVNVVVVVVVVVCVPANPVNVVVVVVVVD